Protein AF-A0A8B7NJF1-F1 (afdb_monomer_lite)

Foldseek 3Di:
DDDDDDDDDDPPPPPPPPPDAALQLVLLVVLLVVLVVLLVVQPCDVLVVVQVVDPLSDPPPPDPPSNDCVPRLLSCLVSLLSSCVSLVQADPVRAGNPVCCCCVRSVVSCVPPPQQVVQQVVLCVSARVSSNVNSSSVSSSVSRVD

Secondary structure (DSSP, 8-state):
-------------------PPPHHHHHHHHHHHHHHHHHTTS--HHHHHHHHHSGGG-TTSS-GGG--HHHHHHHHHHHHHHHHHHTT-B-TTS-B-HHHIIIIISTTTTTT-HHHHHHHHHHHHHHGGGT-HHHHHHHHHHHH--

Structure (mmCIF, N/CA/C/O backbone):
data_AF-A0A8B7NJF1-F1
#
_entry.id   AF-A0A8B7NJF1-F1
#
loop_
_atom_site.group_PDB
_atom_site.id
_atom_site.type_symbol
_atom_site.label_atom_id
_atom_site.label_alt_id
_atom_site.label_comp_id
_atom_site.label_asym_id
_atom_site.label_entity_id
_atom_site.label_seq_id
_atom_site.pdbx_PDB_ins_code
_atom_site.Cartn_x
_atom_site.Cartn_y
_atom_site.Cartn_z
_atom_site.occupancy
_atom_site.B_iso_or_equiv
_atom_site.auth_seq_id
_atom_site.auth_comp_id
_atom_site.auth_asym_id
_atom_site.auth_atom_id
_atom_site.pdbx_PDB_model_num
ATOM 1 N N . MET A 1 1 ? -19.107 20.080 73.830 1.00 41.53 1 MET A N 1
ATOM 2 C CA . MET A 1 1 ? -19.343 20.077 72.367 1.00 41.53 1 MET A CA 1
ATOM 3 C C . MET A 1 1 ? -17.996 20.000 71.661 1.00 41.53 1 MET A C 1
ATOM 5 O O . MET A 1 1 ? -17.332 21.019 71.550 1.00 41.53 1 MET A O 1
ATOM 9 N N . ASN A 1 2 ? -17.567 18.806 71.245 1.00 43.34 2 ASN A N 1
ATOM 10 C CA . ASN A 1 2 ? -16.318 18.612 70.500 1.00 43.34 2 ASN A CA 1
ATOM 11 C C . ASN A 1 2 ? -16.628 18.609 68.998 1.00 43.34 2 ASN A C 1
ATOM 13 O O . ASN A 1 2 ? -17.262 17.683 68.499 1.00 43.34 2 ASN A O 1
ATOM 17 N N . ARG A 1 3 ? -16.213 19.662 68.288 1.00 51.16 3 ARG A N 1
ATOM 18 C CA . ARG A 1 3 ? -16.278 19.745 66.823 1.00 51.16 3 ARG A CA 1
ATOM 19 C C . ARG A 1 3 ? -14.989 19.160 66.248 1.00 51.16 3 ARG A C 1
ATOM 21 O O . ARG A 1 3 ? -13.998 19.868 66.109 1.00 51.16 3 ARG A O 1
ATOM 28 N N . GLY A 1 4 ? -14.999 17.860 65.962 1.00 50.59 4 GLY A N 1
ATOM 29 C CA . GLY A 1 4 ? -13.922 17.196 65.229 1.00 50.59 4 GLY A CA 1
ATOM 30 C C . GLY A 1 4 ? -14.005 17.537 63.742 1.00 50.59 4 GLY A C 1
ATOM 31 O O . GLY A 1 4 ? -14.957 17.143 63.073 1.00 50.59 4 GLY A O 1
ATOM 32 N N . PHE A 1 5 ? -13.024 18.285 63.240 1.00 55.25 5 PHE A N 1
ATOM 33 C CA . PHE A 1 5 ? -12.815 18.516 61.812 1.00 55.25 5 PHE A CA 1
ATOM 34 C C . PHE A 1 5 ? -12.238 17.239 61.182 1.00 55.25 5 PHE A C 1
ATOM 36 O O . PHE A 1 5 ? -11.092 16.875 61.436 1.00 55.25 5 PHE A O 1
ATOM 43 N N . LEU A 1 6 ? -13.043 16.548 60.375 1.00 52.25 6 LEU A N 1
ATOM 44 C CA . LEU A 1 6 ? -12.610 15.436 59.528 1.00 52.25 6 LEU A CA 1
ATOM 45 C C . LEU A 1 6 ? -12.001 16.006 58.240 1.00 52.25 6 LEU A C 1
ATOM 47 O O . LEU A 1 6 ? -12.714 16.534 57.388 1.00 52.25 6 LEU A O 1
ATOM 51 N N . LEU A 1 7 ? -10.677 15.918 58.109 1.00 53.41 7 LEU A N 1
ATOM 52 C CA . LEU A 1 7 ? -9.954 16.239 56.878 1.00 53.41 7 LEU A CA 1
ATOM 53 C C . LEU A 1 7 ? -10.053 15.051 55.911 1.00 53.41 7 LEU A C 1
ATOM 55 O O . LEU A 1 7 ? -9.426 14.014 56.117 1.00 53.41 7 LEU A O 1
ATOM 59 N N . LEU A 1 8 ? -10.850 15.206 54.853 1.00 50.31 8 LEU A N 1
ATOM 60 C CA . LEU A 1 8 ? -10.896 14.284 53.718 1.00 50.31 8 LEU A CA 1
ATOM 61 C C . LEU A 1 8 ? -9.664 14.513 52.835 1.00 50.31 8 LEU A C 1
ATOM 63 O O . LEU A 1 8 ? -9.613 15.459 52.052 1.00 50.31 8 LEU A O 1
ATOM 67 N N . VAL A 1 9 ? -8.664 13.641 52.963 1.00 58.22 9 VAL A N 1
ATOM 68 C CA . VAL A 1 9 ? -7.528 13.583 52.038 1.00 58.22 9 VAL A CA 1
ATOM 69 C C . VAL A 1 9 ? -7.968 12.796 50.805 1.00 58.22 9 VAL A C 1
ATOM 71 O O . VAL A 1 9 ? -8.044 11.569 50.829 1.00 58.22 9 VAL A O 1
ATOM 74 N N . VAL A 1 10 ? -8.285 13.504 49.722 1.00 59.59 10 VAL A N 1
ATOM 75 C CA . VAL A 1 10 ? -8.501 12.893 48.406 1.00 59.59 10 VAL A CA 1
ATOM 76 C C . VAL A 1 10 ? -7.128 12.613 47.800 1.00 59.59 10 VAL A C 1
ATOM 78 O O . VAL A 1 10 ? -6.447 13.521 47.329 1.00 59.59 10 VAL A O 1
ATOM 81 N N . ALA A 1 11 ? -6.701 11.353 47.837 1.00 54.88 11 ALA A N 1
ATOM 82 C CA . ALA A 1 11 ? -5.526 10.905 47.105 1.00 54.88 11 ALA A CA 1
ATOM 83 C C . ALA A 1 11 ? -5.864 10.861 45.607 1.00 54.88 11 ALA A C 1
ATOM 85 O O . ALA A 1 11 ? -6.508 9.927 45.128 1.00 54.88 11 ALA A O 1
ATOM 86 N N . ALA A 1 12 ? -5.450 11.884 44.860 1.00 55.56 12 ALA A N 1
ATOM 87 C CA . ALA A 1 12 ? -5.447 11.832 43.406 1.00 55.56 12 ALA A CA 1
ATOM 88 C C . ALA A 1 12 ? -4.321 10.884 42.966 1.00 55.56 12 ALA A C 1
ATOM 90 O O . ALA A 1 12 ? -3.154 11.268 42.914 1.00 55.56 12 ALA A O 1
ATOM 91 N N . ALA A 1 13 ? -4.659 9.626 42.684 1.00 58.25 13 ALA A N 1
ATOM 92 C CA . ALA A 1 13 ? -3.748 8.722 42.002 1.00 58.25 13 ALA A CA 1
ATOM 93 C C . ALA A 1 13 ? -3.554 9.243 40.570 1.00 58.25 13 ALA A C 1
ATOM 95 O O . ALA A 1 13 ? -4.427 9.086 39.717 1.00 58.25 13 ALA A O 1
ATOM 96 N N . SER A 1 14 ? -2.424 9.898 40.308 1.00 53.31 14 SER A N 1
ATOM 97 C CA . SER A 1 14 ? -1.986 10.212 38.952 1.00 53.31 14 SER A CA 1
ATOM 98 C C . SER A 1 14 ? -1.618 8.900 38.261 1.00 53.31 14 SER A C 1
ATOM 100 O O . SER A 1 14 ? -0.475 8.448 38.341 1.00 53.31 14 SER A O 1
ATOM 102 N N . VAL A 1 15 ? -2.600 8.252 37.631 1.00 53.53 15 VAL A N 1
ATOM 103 C CA . VAL A 1 15 ? -2.345 7.152 36.701 1.00 53.53 15 VAL A CA 1
ATOM 104 C C . VAL A 1 15 ? -1.563 7.761 35.546 1.00 53.53 15 VAL A C 1
ATOM 106 O O . VAL A 1 15 ? -2.096 8.554 34.771 1.00 53.53 15 VAL A O 1
ATOM 109 N N . SER A 1 16 ? -0.275 7.444 35.459 1.00 54.34 16 SER A N 1
ATOM 110 C CA . SER A 1 16 ? 0.524 7.702 34.272 1.00 54.34 16 SER A CA 1
ATOM 111 C C . SER A 1 16 ? -0.165 6.997 33.108 1.00 54.34 16 SER A C 1
ATOM 113 O O . SER A 1 16 ? -0.175 5.770 33.029 1.00 54.34 16 SER A O 1
ATOM 115 N N . ALA A 1 17 ? -0.815 7.775 32.241 1.00 51.03 17 ALA A N 1
ATOM 116 C CA . ALA A 1 17 ? -1.463 7.270 31.045 1.00 51.03 17 ALA A CA 1
ATOM 117 C C . ALA A 1 17 ? -0.382 6.708 30.114 1.00 51.03 17 ALA A C 1
ATOM 119 O O . ALA A 1 17 ? 0.196 7.424 29.303 1.00 51.03 17 ALA A O 1
ATOM 120 N N . GLN A 1 18 ? -0.070 5.421 30.261 1.00 56.12 18 GLN A N 1
ATOM 121 C CA . GLN A 1 18 ? 0.568 4.673 29.193 1.00 56.12 18 GLN A CA 1
ATOM 122 C C . GLN A 1 18 ? -0.464 4.599 28.071 1.00 56.12 18 GLN A C 1
ATOM 124 O O . GLN A 1 18 ? -1.498 3.945 28.211 1.00 56.12 18 GLN A O 1
ATOM 129 N N . THR A 1 19 ? -0.228 5.336 26.989 1.00 66.62 19 THR A N 1
ATOM 130 C CA . THR A 1 19 ? -1.045 5.261 25.782 1.00 66.62 19 THR A CA 1
ATOM 131 C C . THR A 1 19 ? -0.895 3.855 25.217 1.00 66.62 19 THR A C 1
ATOM 133 O O . THR A 1 19 ? 0.123 3.511 24.621 1.00 66.62 19 THR A O 1
ATOM 136 N N . VAL A 1 20 ? -1.887 3.004 25.474 1.00 77.44 20 VAL A N 1
ATOM 137 C CA . VAL A 1 20 ? -1.975 1.684 24.852 1.00 77.44 20 VAL A CA 1
ATOM 138 C C . VAL A 1 20 ? -2.183 1.907 23.351 1.00 77.44 20 VAL A C 1
ATOM 140 O O . VAL A 1 20 ? -3.121 2.629 23.001 1.00 77.44 20 VAL A O 1
ATOM 143 N N . PRO A 1 21 ? -1.344 1.324 22.471 1.00 81.88 21 PRO A N 1
ATOM 144 C CA . PRO A 1 21 ? -1.507 1.477 21.031 1.00 81.88 21 PRO A CA 1
ATOM 145 C C . PRO A 1 21 ? -2.898 1.044 20.570 1.00 81.88 21 PRO A C 1
ATOM 147 O O . PRO A 1 21 ? -3.449 0.057 21.072 1.00 81.88 21 PRO A O 1
ATOM 150 N N . SER A 1 22 ? -3.465 1.758 19.600 1.00 88.00 22 SER A N 1
ATOM 151 C CA . SER A 1 22 ? -4.786 1.416 19.068 1.00 88.00 22 SER A CA 1
ATOM 152 C C . SER A 1 22 ? -4.755 0.072 18.326 1.00 88.00 22 SER A C 1
ATOM 154 O O . SER A 1 22 ? -3.714 -0.388 17.843 1.00 88.00 22 SER A O 1
ATOM 156 N N . SER A 1 23 ? -5.914 -0.580 18.176 1.00 91.69 23 SER A N 1
ATOM 157 C CA . SER A 1 23 ? -6.018 -1.803 17.363 1.00 91.69 23 SER A CA 1
ATOM 158 C C . SER A 1 23 ? -5.565 -1.583 15.919 1.00 91.69 23 SER A C 1
ATOM 160 O O . SER A 1 23 ? -5.036 -2.508 15.298 1.00 91.69 23 SER A O 1
ATOM 162 N N . CYS A 1 24 ? -5.755 -0.369 15.397 1.00 92.62 24 CYS A N 1
ATOM 163 C CA . CYS A 1 24 ? -5.323 0.011 14.062 1.00 92.62 24 CYS A CA 1
ATOM 164 C C . CYS A 1 24 ? -3.797 0.163 13.974 1.00 92.62 24 CYS A C 1
ATOM 166 O O . CYS A 1 24 ? -3.177 -0.388 13.064 1.00 92.62 24 CYS A O 1
ATOM 168 N N . GLU A 1 25 ? -3.172 0.826 14.951 1.00 90.19 25 GLU A N 1
ATOM 169 C CA . GLU A 1 25 ? -1.710 0.965 15.033 1.00 90.19 25 GLU A CA 1
ATOM 170 C C . GLU A 1 25 ? -1.010 -0.397 15.115 1.00 90.19 25 GLU A C 1
ATOM 172 O O . GLU A 1 25 ? -0.031 -0.655 14.407 1.00 90.19 25 GLU A O 1
ATOM 177 N N . LEU A 1 26 ? -1.546 -1.310 15.932 1.00 90.38 26 LEU A N 1
ATOM 178 C CA . LEU A 1 26 ? -1.033 -2.677 16.039 1.00 90.38 26 LEU A CA 1
ATOM 179 C C . LEU A 1 26 ? -1.189 -3.451 14.725 1.00 90.38 26 LEU A C 1
ATOM 181 O O . LEU A 1 26 ? -0.273 -4.178 14.329 1.00 90.38 26 LEU A O 1
ATOM 185 N N . ALA A 1 27 ? -2.326 -3.296 14.038 1.00 92.81 27 ALA A N 1
ATOM 186 C CA . ALA A 1 27 ? -2.552 -3.925 12.741 1.00 92.81 27 ALA A CA 1
ATOM 187 C C . ALA A 1 27 ? -1.524 -3.438 11.709 1.00 92.81 27 ALA A C 1
ATOM 189 O O . ALA A 1 27 ? -0.861 -4.263 11.083 1.00 92.81 27 ALA A O 1
ATOM 190 N N . LEU A 1 28 ? -1.314 -2.123 11.596 1.00 90.62 28 LEU A N 1
ATOM 191 C CA . LEU A 1 28 ? -0.361 -1.532 10.650 1.00 90.62 28 LEU A CA 1
ATOM 192 C C . LEU A 1 28 ? 1.097 -1.876 10.953 1.00 90.62 28 LEU A C 1
ATOM 194 O O . LEU A 1 28 ? 1.850 -2.205 10.036 1.00 90.62 28 LEU A O 1
ATOM 198 N N . THR A 1 29 ? 1.485 -1.911 12.227 1.00 87.44 29 THR A N 1
ATOM 199 C CA . THR A 1 29 ? 2.822 -2.377 12.632 1.00 87.44 29 THR A CA 1
ATOM 200 C C . THR A 1 29 ? 3.050 -3.841 12.228 1.00 87.44 29 THR A C 1
ATOM 202 O O . THR A 1 29 ? 4.158 -4.254 11.882 1.00 87.44 29 THR A O 1
ATOM 205 N N . SER A 1 30 ? 1.995 -4.663 12.224 1.00 89.00 30 SER A N 1
ATOM 206 C CA . SER A 1 30 ? 2.085 -6.049 11.755 1.00 89.00 30 SER A CA 1
ATOM 207 C C . SER A 1 30 ? 2.256 -6.171 10.236 1.00 89.00 30 SER A C 1
ATOM 209 O O . SER A 1 30 ? 2.854 -7.148 9.772 1.00 89.00 30 SER A O 1
ATOM 211 N N . VAL A 1 31 ? 1.757 -5.201 9.463 1.00 89.31 31 VAL A N 1
ATOM 212 C CA . VAL A 1 31 ? 1.944 -5.156 8.003 1.00 89.31 31 VAL A CA 1
ATOM 213 C C . VAL A 1 31 ? 3.416 -4.972 7.663 1.00 89.31 31 VAL A C 1
ATOM 215 O O . VAL A 1 31 ? 3.939 -5.712 6.835 1.00 89.31 31 VAL A O 1
ATOM 218 N N . ASP A 1 32 ? 4.098 -4.059 8.354 1.00 79.62 32 ASP A N 1
ATOM 219 C CA . ASP A 1 32 ? 5.514 -3.751 8.128 1.00 79.62 32 ASP A CA 1
ATOM 220 C C . ASP A 1 32 ? 6.411 -4.996 8.256 1.00 79.62 32 ASP A C 1
ATOM 222 O O . ASP A 1 32 ? 7.167 -5.346 7.351 1.00 79.62 32 ASP A O 1
ATOM 226 N N . ARG A 1 33 ? 6.202 -5.792 9.312 1.00 81.06 33 ARG A N 1
ATOM 227 C CA . ARG A 1 33 ? 6.907 -7.076 9.493 1.00 81.06 33 ARG A CA 1
ATOM 228 C C . ARG A 1 33 ? 6.587 -8.103 8.403 1.00 81.06 33 ARG A C 1
ATOM 230 O O . ARG A 1 33 ? 7.419 -8.946 8.064 1.00 81.06 33 ARG A O 1
ATOM 237 N N . SER A 1 34 ? 5.368 -8.072 7.869 1.00 85.06 34 SER A N 1
ATOM 238 C CA . SER A 1 34 ? 4.935 -9.003 6.821 1.00 85.06 34 SER A CA 1
ATOM 239 C C . SER A 1 34 ? 5.536 -8.642 5.462 1.00 85.06 34 SER A C 1
ATOM 241 O O . SER A 1 34 ? 5.89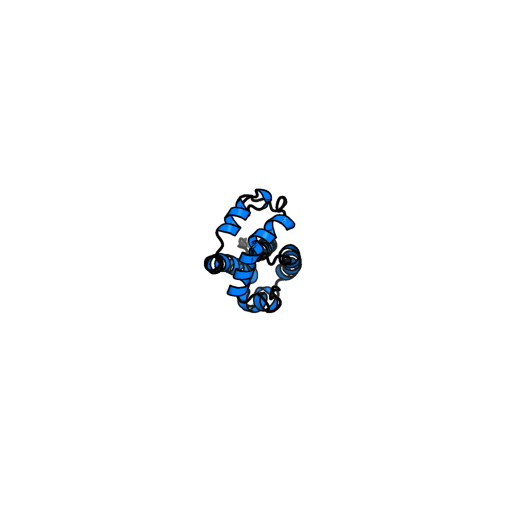1 -9.542 4.697 1.00 85.06 34 SER A O 1
ATOM 243 N N . LEU A 1 35 ? 5.720 -7.346 5.192 1.00 83.75 35 LEU A N 1
ATOM 244 C CA . LEU A 1 35 ? 6.345 -6.838 3.973 1.00 83.75 35 LEU A CA 1
ATOM 245 C C . LEU A 1 35 ? 7.746 -7.404 3.765 1.00 83.75 35 LEU A C 1
ATOM 247 O O . LEU A 1 35 ? 8.039 -7.897 2.682 1.00 83.75 35 LEU A O 1
ATOM 251 N N . GLU A 1 36 ? 8.591 -7.413 4.797 1.00 79.38 36 GLU A N 1
ATOM 252 C CA . GLU A 1 36 ? 9.941 -7.984 4.697 1.00 79.38 36 GLU A CA 1
ATOM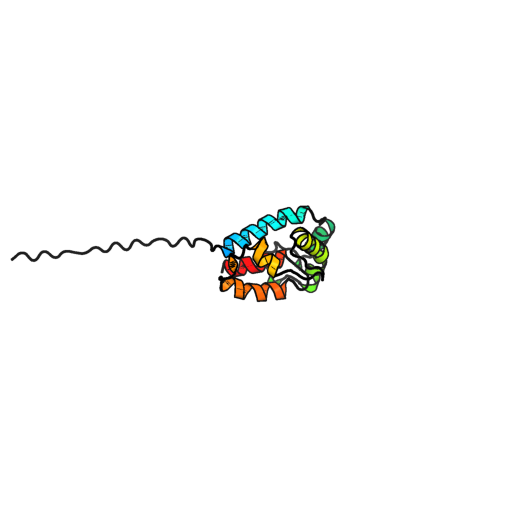 253 C C . GLU A 1 36 ? 9.925 -9.463 4.293 1.00 79.38 36 GLU A C 1
ATOM 255 O O . GLU A 1 36 ? 10.744 -9.916 3.490 1.00 79.38 36 GLU A O 1
ATOM 260 N N . LYS A 1 37 ? 8.984 -10.239 4.843 1.00 85.56 37 LYS A N 1
ATOM 261 C CA . LYS A 1 37 ? 8.855 -11.667 4.537 1.00 85.56 37 LYS A CA 1
ATOM 262 C C . LYS A 1 37 ? 8.409 -11.891 3.095 1.00 85.56 37 LYS A C 1
ATOM 264 O O . LYS A 1 37 ? 8.974 -12.753 2.426 1.00 85.56 37 LYS A O 1
ATOM 269 N N . ILE A 1 38 ? 7.413 -11.138 2.633 1.00 87.69 38 ILE A N 1
ATOM 270 C CA . ILE A 1 38 ? 6.877 -11.248 1.270 1.00 87.69 38 ILE A CA 1
ATOM 271 C C . ILE A 1 38 ? 7.901 -10.728 0.259 1.00 87.69 38 ILE A C 1
ATOM 273 O O . ILE A 1 38 ? 8.144 -11.378 -0.755 1.00 87.69 38 ILE A O 1
ATOM 277 N N . GLY A 1 39 ? 8.575 -9.623 0.576 1.00 84.12 39 GLY A N 1
ATOM 278 C CA . GLY A 1 39 ? 9.624 -9.024 -0.242 1.00 84.12 39 GLY A CA 1
ATOM 279 C C . GLY A 1 39 ? 10.740 -10.003 -0.599 1.00 84.12 39 GLY A C 1
ATOM 280 O O . GLY A 1 39 ? 11.159 -10.050 -1.749 1.00 84.12 39 GLY A O 1
ATOM 281 N N . ARG A 1 40 ? 11.136 -10.894 0.323 1.00 83.88 40 ARG A N 1
ATOM 282 C CA . ARG A 1 40 ? 12.128 -11.955 0.042 1.00 83.88 40 ARG A CA 1
ATOM 283 C C . ARG A 1 40 ? 11.728 -12.921 -1.079 1.00 83.88 40 ARG A C 1
ATOM 285 O O . ARG A 1 40 ? 12.601 -13.568 -1.648 1.00 83.88 40 ARG A O 1
ATOM 292 N N . THR A 1 41 ? 10.438 -13.038 -1.390 1.00 87.62 41 THR A N 1
ATOM 293 C CA . THR A 1 41 ? 9.946 -13.883 -2.495 1.00 87.62 41 THR A CA 1
ATOM 294 C C . THR A 1 41 ? 9.986 -13.177 -3.852 1.00 87.62 41 THR A C 1
ATOM 296 O O . THR A 1 41 ? 9.911 -13.831 -4.889 1.00 87.62 41 THR A O 1
ATOM 299 N N . CYS A 1 42 ? 10.151 -11.854 -3.859 1.00 87.25 42 CYS A N 1
ATOM 300 C CA . CYS A 1 42 ? 10.246 -11.033 -5.056 1.00 87.25 42 CYS A CA 1
ATOM 301 C C . CYS A 1 42 ? 11.725 -10.739 -5.347 1.00 87.25 42 CYS A C 1
ATOM 303 O O . CYS A 1 42 ? 12.422 -10.147 -4.527 1.00 87.25 42 CYS A O 1
ATOM 305 N N . ASN A 1 43 ? 12.241 -11.172 -6.503 1.00 74.62 43 ASN A N 1
ATOM 306 C CA . ASN A 1 43 ? 13.648 -10.957 -6.858 1.00 74.62 43 ASN A CA 1
ATOM 307 C C . ASN A 1 43 ? 13.946 -9.451 -6.993 1.00 74.62 43 ASN A C 1
ATOM 309 O O . ASN A 1 43 ? 13.466 -8.803 -7.918 1.00 74.62 43 ASN A O 1
ATOM 313 N N . TYR A 1 44 ? 14.720 -8.907 -6.051 1.00 75.06 44 TYR A N 1
ATOM 314 C CA . TYR A 1 44 ? 14.807 -7.462 -5.820 1.00 75.06 44 TYR A CA 1
ATOM 315 C C . TYR A 1 44 ? 16.179 -6.839 -6.070 1.00 75.06 44 TYR A C 1
ATOM 317 O O . TYR A 1 44 ? 16.309 -5.618 -6.144 1.00 75.06 44 TYR A O 1
ATOM 325 N N . ARG A 1 45 ? 17.227 -7.659 -6.164 1.00 69.25 45 ARG A N 1
ATOM 326 C CA . ARG A 1 45 ? 18.595 -7.193 -5.903 1.00 69.25 45 ARG A CA 1
ATOM 327 C C . ARG A 1 45 ? 19.023 -6.031 -6.808 1.00 69.25 45 ARG A C 1
ATOM 329 O O . ARG A 1 45 ? 19.474 -5.012 -6.308 1.00 69.25 45 ARG A O 1
ATOM 336 N N . MET A 1 46 ? 18.763 -6.130 -8.113 1.00 67.44 46 MET A N 1
ATOM 337 C CA . MET A 1 46 ? 19.140 -5.083 -9.077 1.00 67.44 46 MET A CA 1
ATOM 338 C C . MET A 1 46 ? 18.354 -3.773 -8.906 1.00 67.44 46 MET A C 1
ATOM 340 O O . MET A 1 46 ? 18.910 -2.689 -9.088 1.00 67.44 46 MET A O 1
ATOM 344 N N . ALA A 1 47 ? 17.068 -3.861 -8.550 1.00 72.38 47 ALA A N 1
ATOM 345 C CA . ALA A 1 47 ? 16.232 -2.687 -8.315 1.00 72.38 47 ALA A CA 1
ATOM 346 C C . ALA A 1 47 ? 16.674 -1.954 -7.042 1.00 72.38 47 ALA A C 1
ATOM 348 O O . ALA A 1 47 ? 16.782 -0.732 -7.045 1.00 72.38 47 ALA A O 1
ATOM 349 N N . TRP A 1 48 ? 17.013 -2.694 -5.981 1.00 73.62 48 TRP A N 1
ATOM 350 C CA . TRP A 1 48 ? 17.527 -2.117 -4.736 1.00 73.62 48 TRP A CA 1
ATOM 351 C C . TRP A 1 48 ? 18.881 -1.439 -4.904 1.00 73.62 48 TRP A C 1
ATOM 353 O O . TRP A 1 48 ? 19.090 -0.351 -4.372 1.00 73.62 48 TRP A O 1
ATOM 363 N N . ASP A 1 49 ? 19.794 -2.058 -5.651 1.00 77.94 49 ASP A N 1
ATOM 364 C CA . ASP A 1 49 ? 21.119 -1.489 -5.903 1.00 77.94 49 ASP A CA 1
ATOM 365 C C . ASP A 1 49 ? 20.993 -0.170 -6.683 1.00 77.94 49 ASP A C 1
ATOM 367 O O . ASP A 1 49 ? 21.569 0.847 -6.290 1.00 77.94 49 ASP A O 1
ATOM 371 N N . SER A 1 50 ? 20.149 -0.153 -7.720 1.00 77.31 50 SER A N 1
ATOM 372 C CA . SER A 1 50 ? 19.856 1.054 -8.508 1.00 77.31 50 SER A CA 1
ATOM 373 C C . SER A 1 50 ? 19.175 2.139 -7.673 1.00 77.31 50 SER A C 1
ATOM 375 O O . SER A 1 50 ? 19.510 3.317 -7.772 1.00 77.31 50 SER A O 1
ATOM 377 N N . TYR A 1 51 ? 18.246 1.738 -6.806 1.00 76.94 51 TYR A N 1
ATOM 378 C CA . TYR A 1 51 ? 17.538 2.633 -5.900 1.00 76.94 51 TYR A CA 1
ATOM 379 C C . TYR A 1 51 ? 18.483 3.284 -4.881 1.00 76.94 51 TYR A C 1
ATOM 381 O O . TYR A 1 51 ? 18.433 4.490 -4.668 1.00 76.94 51 TYR A O 1
ATOM 389 N N . ASN A 1 52 ? 19.392 2.516 -4.277 1.00 76.69 52 ASN A N 1
ATOM 390 C CA . ASN A 1 52 ? 20.329 3.030 -3.273 1.00 76.69 52 ASN A CA 1
ATOM 391 C C . ASN A 1 52 ? 21.490 3.844 -3.860 1.00 76.69 52 ASN A C 1
ATOM 393 O O . ASN A 1 52 ? 22.124 4.623 -3.135 1.00 76.69 52 ASN A O 1
ATOM 397 N N . ALA A 1 53 ? 21.774 3.677 -5.153 1.00 81.38 53 ALA A N 1
ATOM 398 C CA . ALA A 1 53 ? 22.761 4.481 -5.865 1.00 81.38 53 ALA A CA 1
ATOM 399 C C . ALA A 1 53 ? 22.335 5.954 -5.988 1.00 81.38 53 ALA A C 1
ATOM 401 O O . ALA A 1 53 ? 23.194 6.830 -6.072 1.00 81.38 53 ALA A O 1
ATOM 402 N N . ILE A 1 54 ? 21.030 6.242 -5.946 1.00 81.44 54 ILE A N 1
ATOM 403 C CA . ILE A 1 54 ? 20.497 7.602 -6.023 1.00 81.44 54 ILE A CA 1
ATOM 404 C C . ILE A 1 54 ? 20.284 8.135 -4.604 1.00 81.44 54 ILE A C 1
ATOM 406 O O . ILE A 1 54 ? 19.442 7.639 -3.857 1.00 81.44 54 ILE A O 1
ATOM 410 N N . GLU A 1 55 ? 21.034 9.172 -4.232 1.00 76.62 55 GLU A N 1
ATOM 411 C CA . GLU A 1 55 ? 21.006 9.772 -2.889 1.00 76.62 55 GLU A CA 1
ATOM 412 C C . GLU A 1 55 ? 19.584 10.143 -2.437 1.00 76.62 55 GLU A C 1
ATOM 414 O O . GLU A 1 55 ? 19.154 9.757 -1.351 1.00 76.62 55 GLU A O 1
ATOM 419 N N . ASN A 1 56 ? 18.813 10.764 -3.332 1.00 78.69 56 ASN A N 1
ATOM 420 C CA . ASN A 1 56 ? 17.431 11.193 -3.099 1.00 78.69 56 ASN A CA 1
ATOM 421 C C . ASN A 1 56 ? 16.409 10.046 -3.043 1.00 78.69 56 ASN A C 1
ATOM 423 O O . ASN A 1 56 ? 15.242 10.282 -2.742 1.00 78.69 56 ASN A O 1
ATOM 427 N N . CYS A 1 57 ? 16.817 8.813 -3.341 1.00 79.81 57 CYS A N 1
ATOM 428 C CA . CYS A 1 57 ? 15.957 7.641 -3.220 1.00 79.81 57 CYS A CA 1
ATOM 429 C C . CYS A 1 57 ? 16.213 6.871 -1.928 1.00 79.81 57 CYS A C 1
ATOM 431 O O . CYS A 1 57 ? 15.349 6.109 -1.504 1.00 79.81 57 CYS A O 1
ATOM 433 N N . ARG A 1 58 ? 17.349 7.078 -1.250 1.00 70.75 58 ARG A N 1
ATOM 434 C CA . ARG A 1 58 ? 17.697 6.306 -0.052 1.00 70.75 58 ARG A CA 1
ATOM 435 C C . ARG A 1 58 ? 16.616 6.420 1.018 1.00 70.75 58 ARG A C 1
ATOM 437 O O . ARG A 1 58 ? 16.366 7.479 1.579 1.00 70.75 58 ARG A O 1
ATOM 444 N N . TRP A 1 59 ? 16.024 5.275 1.342 1.00 63.25 59 TRP A N 1
ATOM 445 C CA . TRP A 1 59 ? 14.903 5.162 2.279 1.00 63.25 59 TRP A CA 1
ATOM 446 C C . TRP A 1 59 ? 15.263 5.576 3.715 1.00 63.25 59 TRP A C 1
ATOM 448 O O . TRP A 1 59 ? 14.407 6.015 4.477 1.00 63.25 59 TRP A O 1
ATOM 458 N N . TYR A 1 60 ? 16.540 5.430 4.079 1.00 52.81 60 TYR A N 1
ATOM 459 C CA . TYR A 1 60 ? 17.058 5.591 5.439 1.00 52.81 60 TYR A CA 1
ATOM 460 C C . TYR A 1 60 ? 17.666 6.969 5.734 1.00 52.81 60 TYR A C 1
ATOM 462 O O . TYR A 1 60 ? 18.155 7.178 6.841 1.00 52.81 60 TYR A O 1
ATOM 470 N N . SER A 1 61 ? 17.654 7.924 4.796 1.00 47.62 61 SER A N 1
ATOM 471 C CA . SER A 1 61 ? 18.294 9.236 5.014 1.00 47.62 61 SER A CA 1
ATOM 472 C C . SER A 1 61 ? 17.540 10.153 5.991 1.00 47.62 61 SER A C 1
ATOM 474 O O . SER A 1 61 ? 17.987 11.264 6.257 1.00 47.62 61 SER A O 1
ATOM 476 N N . GLY A 1 62 ? 16.422 9.703 6.572 1.00 44.81 62 GLY A N 1
ATOM 477 C CA . GLY A 1 62 ? 15.735 10.402 7.665 1.00 44.81 62 GLY A CA 1
ATOM 478 C C . GLY A 1 62 ? 14.989 11.677 7.256 1.00 44.81 62 GLY A C 1
ATOM 479 O O . GLY A 1 62 ? 14.278 12.250 8.077 1.00 44.81 62 GLY A O 1
ATOM 480 N N . THR A 1 63 ? 15.078 12.104 5.993 1.00 49.03 63 THR A N 1
ATOM 481 C CA . THR A 1 63 ? 14.413 13.307 5.482 1.00 49.03 63 THR A CA 1
ATOM 482 C C . THR A 1 63 ? 13.577 12.986 4.245 1.00 49.03 63 THR A C 1
ATOM 484 O O . THR A 1 63 ? 14.022 13.010 3.101 1.00 49.03 63 THR A O 1
ATOM 487 N N . MET A 1 64 ? 12.284 12.749 4.474 1.00 55.31 64 MET A N 1
ATOM 488 C CA . MET A 1 64 ? 11.274 12.576 3.418 1.00 55.31 64 MET A CA 1
ATOM 489 C C . MET A 1 64 ? 11.196 13.780 2.452 1.00 55.31 64 MET A C 1
ATOM 491 O O . MET A 1 64 ? 10.633 13.654 1.368 1.00 55.31 64 MET A O 1
ATOM 495 N N . SER A 1 65 ? 11.765 14.935 2.826 1.00 59.38 65 SER A N 1
ATOM 496 C CA . SER A 1 65 ? 11.802 16.163 2.022 1.00 59.38 65 SER A CA 1
ATOM 497 C C . SER A 1 65 ? 12.689 16.079 0.778 1.00 59.38 65 SER A C 1
ATOM 499 O O . SER A 1 65 ? 12.500 16.878 -0.133 1.00 59.38 65 SER A O 1
ATOM 501 N N . MET A 1 66 ? 13.626 15.128 0.713 1.00 70.56 66 MET A N 1
ATOM 502 C CA . MET A 1 66 ? 14.518 14.957 -0.443 1.00 70.56 66 MET A CA 1
ATOM 503 C C . MET A 1 66 ? 14.045 13.865 -1.411 1.00 70.56 66 MET A C 1
ATOM 505 O O . MET A 1 66 ? 14.668 13.652 -2.448 1.00 70.56 66 MET A O 1
ATOM 509 N N . TYR A 1 67 ? 12.936 13.185 -1.102 1.00 80.62 67 TYR A N 1
ATOM 510 C CA . TYR A 1 67 ? 12.473 12.053 -1.893 1.00 80.62 67 TYR A CA 1
ATOM 511 C C . TYR A 1 67 ? 11.891 12.474 -3.245 1.00 80.62 67 TYR A C 1
ATOM 513 O O . TYR A 1 67 ? 10.806 13.059 -3.310 1.00 80.62 67 TYR A O 1
ATOM 521 N N . ASN A 1 68 ? 12.566 12.121 -4.341 1.00 86.25 68 ASN A N 1
ATOM 522 C CA . ASN A 1 68 ? 12.051 12.380 -5.683 1.00 86.25 68 ASN A CA 1
ATOM 523 C C . ASN A 1 68 ? 11.133 11.240 -6.143 1.00 86.25 68 ASN A C 1
ATOM 525 O O . ASN A 1 68 ? 11.579 10.255 -6.725 1.00 86.25 68 ASN A O 1
ATOM 529 N N . VAL A 1 69 ? 9.830 11.408 -5.912 1.00 86.06 69 VAL A N 1
ATOM 530 C CA . VAL A 1 69 ? 8.784 10.433 -6.264 1.00 86.06 69 VAL A CA 1
ATOM 531 C C . VAL A 1 69 ? 8.858 9.990 -7.727 1.00 86.06 69 VAL A C 1
ATOM 533 O O . VAL A 1 69 ? 8.703 8.808 -8.015 1.00 86.06 69 VAL A O 1
ATOM 536 N N . GLU A 1 70 ? 9.106 10.917 -8.652 1.00 88.56 70 GLU A N 1
ATOM 537 C CA . GLU A 1 70 ? 9.082 10.632 -10.091 1.00 88.56 70 GLU A CA 1
ATOM 538 C C . GLU A 1 70 ? 10.312 9.864 -10.575 1.00 88.56 70 GLU A C 1
ATOM 540 O O . GLU A 1 70 ? 10.241 9.193 -11.599 1.00 88.56 70 GLU A O 1
ATOM 545 N N . VAL A 1 71 ? 11.415 9.923 -9.828 1.00 88.81 71 VAL A N 1
ATOM 546 C CA . VAL A 1 71 ? 12.648 9.187 -10.133 1.00 88.81 71 VAL A CA 1
ATOM 547 C C . VAL A 1 71 ? 12.698 7.860 -9.380 1.00 88.81 71 VAL A C 1
ATOM 549 O O . VAL A 1 71 ? 13.055 6.833 -9.949 1.00 88.81 71 VAL A O 1
ATOM 552 N N . CYS A 1 72 ? 12.336 7.870 -8.101 1.00 88.62 72 CYS A N 1
ATOM 553 C CA . CYS A 1 72 ? 12.596 6.760 -7.194 1.00 88.62 72 CYS A CA 1
ATOM 554 C C . CYS A 1 72 ? 11.523 5.671 -7.243 1.00 88.62 72 CYS A C 1
ATOM 556 O O . CYS A 1 72 ? 11.858 4.486 -7.250 1.00 88.62 72 CYS A O 1
ATOM 558 N N . ASP A 1 73 ? 10.241 6.046 -7.290 1.00 89.56 73 ASP A N 1
ATOM 559 C CA . ASP A 1 73 ? 9.158 5.061 -7.271 1.00 89.56 73 ASP A CA 1
ATOM 560 C C . ASP A 1 73 ? 9.159 4.147 -8.520 1.00 89.56 73 ASP A C 1
ATOM 562 O O . ASP A 1 73 ? 8.943 2.943 -8.353 1.00 89.56 73 ASP A O 1
ATOM 566 N N . PRO A 1 74 ? 9.447 4.631 -9.751 1.00 90.31 74 PRO A N 1
ATOM 567 C CA . PRO A 1 74 ? 9.540 3.755 -10.922 1.00 90.31 74 PRO A CA 1
ATOM 568 C C . PRO A 1 74 ? 10.605 2.658 -10.810 1.00 90.31 74 PRO A C 1
ATOM 570 O O . PRO A 1 74 ? 10.391 1.559 -11.312 1.00 90.31 74 PRO A O 1
ATOM 573 N N . ILE A 1 75 ? 11.725 2.914 -10.121 1.00 88.88 75 ILE A N 1
ATOM 574 C CA . ILE A 1 75 ? 12.827 1.943 -9.966 1.00 88.88 75 ILE A CA 1
ATOM 575 C C . ILE A 1 75 ? 12.364 0.700 -9.200 1.00 88.88 75 ILE A C 1
ATOM 577 O O . ILE A 1 75 ? 12.778 -0.418 -9.502 1.00 88.88 75 ILE A O 1
ATOM 581 N N . VAL A 1 76 ? 11.493 0.890 -8.208 1.00 87.62 76 VAL A N 1
ATOM 582 C CA . VAL A 1 76 ? 10.978 -0.193 -7.359 1.00 87.62 76 VAL A CA 1
ATOM 583 C C . VAL A 1 76 ? 9.612 -0.705 -7.814 1.00 87.62 76 VAL A C 1
ATOM 585 O O . VAL A 1 76 ? 9.091 -1.634 -7.201 1.00 87.62 76 VAL A O 1
ATOM 588 N N . PHE A 1 77 ? 9.031 -0.150 -8.882 1.00 91.00 77 PHE A N 1
ATOM 589 C CA . PHE A 1 77 ? 7.658 -0.431 -9.310 1.00 91.00 77 PHE A CA 1
ATOM 590 C C . PHE A 1 77 ? 7.377 -1.928 -9.494 1.00 91.00 77 PHE A C 1
ATOM 592 O O . PHE A 1 77 ? 6.448 -2.459 -8.885 1.00 91.00 77 PHE A O 1
ATOM 599 N N . ASP A 1 78 ? 8.201 -2.633 -10.274 1.00 91.00 78 ASP A N 1
ATOM 600 C CA . ASP A 1 78 ? 7.994 -4.062 -10.548 1.00 91.00 78 ASP A CA 1
ATOM 601 C C . ASP A 1 78 ? 8.140 -4.924 -9.290 1.00 91.00 78 ASP A C 1
ATOM 603 O O . ASP A 1 78 ? 7.392 -5.885 -9.087 1.00 91.00 78 ASP A O 1
ATOM 607 N N . TYR A 1 79 ? 9.056 -4.542 -8.399 1.00 90.00 79 TYR A N 1
ATOM 608 C CA . TYR A 1 79 ? 9.216 -5.196 -7.106 1.00 90.00 79 TYR A CA 1
ATOM 609 C C . TYR A 1 79 ? 7.987 -4.993 -6.212 1.00 90.00 79 TYR A C 1
ATOM 611 O O . TYR A 1 79 ? 7.447 -5.960 -5.672 1.00 90.00 79 TYR A O 1
ATOM 619 N N . MET A 1 80 ? 7.482 -3.762 -6.109 1.00 92.12 80 MET A N 1
ATOM 620 C CA . MET A 1 80 ? 6.281 -3.458 -5.327 1.00 92.12 80 MET A CA 1
ATOM 621 C C . MET A 1 80 ? 5.047 -4.154 -5.897 1.00 92.12 80 MET A C 1
ATOM 623 O O . MET A 1 80 ? 4.240 -4.713 -5.155 1.00 92.12 80 MET A O 1
ATOM 627 N N . LYS A 1 81 ? 4.927 -4.192 -7.226 1.00 93.50 81 LYS A N 1
ATOM 628 C CA . LYS A 1 81 ? 3.865 -4.917 -7.921 1.00 93.50 81 LYS A CA 1
ATOM 629 C C . LYS A 1 81 ? 3.923 -6.416 -7.624 1.00 93.50 81 LYS A C 1
ATOM 631 O O . LYS A 1 81 ? 2.878 -7.026 -7.394 1.00 93.50 81 LYS A O 1
ATOM 636 N N . CYS A 1 82 ? 5.120 -7.006 -7.567 1.00 93.38 82 CYS A N 1
ATOM 637 C CA . CYS A 1 82 ? 5.303 -8.387 -7.122 1.00 93.38 82 CYS A CA 1
ATOM 638 C C . CYS A 1 82 ? 4.822 -8.588 -5.677 1.00 93.38 82 CYS A C 1
ATOM 640 O O . CYS A 1 82 ? 4.051 -9.516 -5.430 1.00 93.38 82 CYS A O 1
ATOM 642 N N . ILE A 1 83 ? 5.191 -7.699 -4.747 1.00 92.88 83 ILE A N 1
ATOM 643 C CA . ILE A 1 83 ? 4.745 -7.777 -3.345 1.00 92.88 83 ILE A CA 1
ATOM 644 C C . ILE A 1 83 ? 3.223 -7.704 -3.251 1.00 92.88 83 ILE A C 1
ATOM 646 O O . ILE A 1 83 ? 2.611 -8.534 -2.580 1.00 92.88 83 ILE A O 1
ATOM 650 N N . LEU A 1 84 ? 2.599 -6.739 -3.929 1.00 95.38 84 LEU A N 1
ATOM 651 C CA . LEU A 1 84 ? 1.145 -6.586 -3.924 1.00 95.38 84 LEU A CA 1
ATOM 652 C C . LEU A 1 84 ? 0.457 -7.832 -4.481 1.00 95.38 84 LEU A C 1
ATOM 654 O O . LEU A 1 84 ? -0.510 -8.309 -3.892 1.00 95.38 84 LEU A O 1
ATOM 658 N N . LYS A 1 85 ? 0.989 -8.410 -5.563 1.00 95.44 85 LYS A N 1
ATOM 659 C CA . LYS A 1 85 ? 0.479 -9.665 -6.123 1.00 95.44 85 LYS A CA 1
ATOM 660 C C . LYS A 1 85 ? 0.613 -10.823 -5.131 1.00 95.44 85 LYS A C 1
ATOM 662 O O . LYS A 1 85 ? -0.361 -11.533 -4.904 1.00 95.44 85 LYS A O 1
ATOM 667 N N . ALA A 1 86 ? 1.784 -10.996 -4.519 1.00 94.12 86 ALA A N 1
ATOM 668 C CA . ALA A 1 86 ? 2.040 -12.047 -3.533 1.00 94.12 86 ALA A CA 1
ATOM 669 C C . ALA A 1 86 ? 1.197 -11.884 -2.254 1.00 94.12 86 ALA A C 1
ATOM 671 O O . ALA A 1 86 ? 0.871 -12.871 -1.600 1.00 94.12 86 ALA A O 1
ATOM 672 N N . SER A 1 87 ? 0.807 -10.650 -1.929 1.00 93.50 87 SER A N 1
ATOM 673 C CA . SER A 1 87 ? -0.065 -10.322 -0.794 1.00 93.50 87 SER A CA 1
ATOM 674 C C . SER A 1 87 ? -1.560 -10.435 -1.122 1.00 93.50 87 SER A C 1
ATOM 676 O O . SER A 1 87 ? -2.388 -10.255 -0.234 1.00 93.50 87 SER A O 1
ATOM 678 N N . GLY A 1 88 ? -1.931 -10.688 -2.384 1.00 95.25 88 GLY A N 1
ATOM 679 C CA . GLY A 1 88 ? -3.330 -10.663 -2.824 1.00 95.25 88 GLY A CA 1
ATOM 680 C C . GLY A 1 88 ? -3.964 -9.265 -2.793 1.00 95.25 88 GLY A C 1
ATOM 681 O O . GLY A 1 88 ? -5.175 -9.147 -2.653 1.00 95.25 88 GLY A O 1
ATOM 682 N N . LEU A 1 89 ? -3.148 -8.211 -2.897 1.00 96.88 89 LEU A N 1
ATOM 683 C CA . LEU A 1 89 ? -3.550 -6.798 -2.839 1.00 96.88 89 LEU A CA 1
ATOM 684 C C . LEU A 1 89 ? -3.473 -6.094 -4.200 1.00 96.88 89 LEU A C 1
ATOM 686 O O . LEU A 1 89 ? -3.588 -4.871 -4.278 1.00 96.88 89 LEU A O 1
ATOM 690 N N . LEU A 1 90 ? -3.233 -6.852 -5.269 1.00 97.31 90 LEU A N 1
ATOM 691 C CA . LEU A 1 90 ? -3.226 -6.352 -6.635 1.00 97.31 90 LEU A CA 1
ATOM 692 C C . LEU A 1 90 ? -4.473 -6.858 -7.355 1.00 97.31 90 LEU A C 1
ATOM 694 O O . LEU A 1 90 ? -4.671 -8.068 -7.485 1.00 97.31 90 LEU A O 1
ATOM 698 N N . LYS A 1 91 ? -5.295 -5.934 -7.848 1.00 97.31 91 LYS A N 1
ATOM 699 C CA . LYS A 1 91 ? -6.449 -6.265 -8.681 1.00 97.31 91 LYS A CA 1
ATOM 700 C C . LYS A 1 91 ? -6.008 -6.765 -10.055 1.00 97.31 91 LYS A C 1
ATOM 702 O O . LYS A 1 91 ? -4.864 -6.591 -10.477 1.00 97.31 91 LYS A O 1
ATOM 707 N N . VAL A 1 92 ? -6.960 -7.343 -10.786 1.00 96.00 92 VAL A N 1
ATOM 708 C CA . VAL A 1 92 ? -6.754 -7.833 -12.160 1.00 96.00 92 VAL A CA 1
ATOM 709 C C . VAL A 1 92 ? -6.321 -6.711 -13.112 1.00 96.00 92 VAL A C 1
ATOM 711 O O . VAL A 1 92 ? -5.507 -6.949 -13.999 1.00 96.00 92 VAL A O 1
ATOM 714 N N . ASP A 1 93 ? -6.801 -5.484 -12.898 1.00 95.56 93 ASP A N 1
ATOM 715 C CA . ASP A 1 93 ? -6.408 -4.296 -13.672 1.00 95.56 93 ASP A CA 1
ATOM 716 C C . ASP A 1 93 ? -5.028 -3.727 -13.277 1.00 95.56 93 ASP A C 1
ATOM 718 O O . ASP A 1 93 ? -4.571 -2.738 -13.846 1.00 95.56 93 ASP A O 1
ATOM 722 N N . GLY A 1 94 ? -4.346 -4.350 -12.311 1.00 94.56 94 GLY A N 1
ATOM 723 C CA . GLY A 1 94 ? -3.046 -3.917 -11.812 1.00 94.56 94 GLY A CA 1
ATOM 724 C C . GLY A 1 94 ? -3.100 -2.770 -10.804 1.00 94.56 94 GLY A C 1
ATOM 725 O O . GLY A 1 94 ? -2.041 -2.278 -10.421 1.00 94.56 94 GLY A O 1
ATOM 726 N N . SER A 1 95 ? -4.284 -2.340 -10.361 1.00 96.12 95 SER A N 1
ATOM 727 C CA . SER A 1 95 ? -4.429 -1.338 -9.302 1.00 96.12 95 SER A CA 1
ATOM 728 C C . SER A 1 95 ? -4.388 -1.959 -7.900 1.00 96.12 95 SER A C 1
ATOM 730 O O . SER A 1 95 ? -4.579 -3.163 -7.715 1.00 96.12 95 SER A O 1
ATOM 732 N N . PHE A 1 96 ? -4.121 -1.126 -6.892 1.00 97.31 96 PHE A N 1
ATOM 733 C CA . PHE A 1 96 ? -4.158 -1.529 -5.486 1.00 97.31 96 PHE A CA 1
ATOM 734 C C . PHE A 1 96 ? -5.585 -1.886 -5.041 1.00 97.31 96 PHE A C 1
ATOM 736 O O . PHE A 1 96 ? -6.540 -1.155 -5.322 1.00 97.31 96 PHE A O 1
ATOM 743 N N . ASP A 1 97 ? -5.734 -2.996 -4.321 1.00 97.75 97 ASP A N 1
ATOM 744 C CA . ASP A 1 97 ? -7.011 -3.444 -3.773 1.00 97.75 97 ASP A CA 1
ATOM 745 C C . ASP A 1 97 ? -7.247 -2.919 -2.354 1.00 97.75 97 ASP A C 1
ATOM 747 O O . ASP A 1 97 ? -6.866 -3.537 -1.361 1.00 97.75 97 ASP A O 1
ATOM 751 N N . ASP A 1 98 ? -7.917 -1.766 -2.265 1.00 96.00 98 ASP A N 1
ATOM 752 C CA . ASP A 1 98 ? -8.301 -1.158 -0.989 1.00 96.00 98 ASP A CA 1
ATOM 753 C C . ASP A 1 98 ? -9.156 -2.082 -0.122 1.00 96.00 98 ASP A C 1
ATOM 755 O O . ASP A 1 98 ? -8.959 -2.150 1.090 1.00 96.00 98 ASP A O 1
ATOM 759 N N . ALA A 1 99 ? -10.119 -2.780 -0.729 1.00 96.62 99 ALA A N 1
ATOM 760 C CA . ALA A 1 99 ? -11.053 -3.615 0.012 1.00 96.62 99 ALA A CA 1
ATOM 761 C C . ALA A 1 99 ? -10.329 -4.835 0.584 1.00 96.62 99 ALA A C 1
ATOM 763 O O . ALA A 1 99 ? -10.520 -5.172 1.755 1.00 96.62 99 ALA A O 1
ATOM 764 N N . ALA A 1 100 ? -9.447 -5.452 -0.209 1.00 97.00 100 ALA A N 1
ATOM 765 C CA . ALA A 1 100 ? -8.581 -6.514 0.282 1.00 97.00 100 ALA A CA 1
ATOM 766 C C . ALA A 1 100 ? -7.646 -5.998 1.383 1.00 97.00 100 ALA A C 1
ATOM 768 O O . ALA A 1 100 ? -7.545 -6.634 2.425 1.00 97.00 100 ALA A O 1
ATOM 769 N N . PHE A 1 101 ? -7.028 -4.824 1.225 1.00 96.38 101 PHE A N 1
ATOM 770 C CA . PHE A 1 101 ? -6.142 -4.275 2.252 1.00 96.38 101 PHE A CA 1
ATOM 771 C C . PHE A 1 101 ? -6.863 -4.049 3.591 1.00 96.38 101 PHE A C 1
ATOM 773 O O . PHE A 1 101 ? -6.385 -4.513 4.626 1.00 96.38 101 PHE A O 1
ATOM 780 N N . GLN A 1 102 ? -8.041 -3.419 3.593 1.00 95.31 102 GLN A N 1
ATOM 781 C CA . GLN A 1 102 ? -8.817 -3.233 4.829 1.00 95.31 102 GLN A CA 1
ATOM 782 C C . GLN A 1 102 ? -9.213 -4.577 5.456 1.00 95.31 102 GLN A C 1
ATOM 784 O O . GLN A 1 102 ? -8.989 -4.812 6.645 1.00 95.31 102 GLN A O 1
ATOM 789 N N . LYS A 1 103 ? -9.738 -5.498 4.644 1.00 96.06 103 LYS A N 1
ATOM 790 C CA . LYS A 1 103 ? -10.334 -6.742 5.137 1.00 96.06 103 LYS A CA 1
ATOM 791 C C . LYS A 1 103 ? -9.308 -7.808 5.513 1.00 96.06 103 LYS A C 1
ATOM 793 O O . LYS A 1 103 ? -9.424 -8.438 6.557 1.00 96.06 103 LYS A O 1
ATOM 798 N N . THR A 1 104 ? -8.323 -8.071 4.658 1.00 93.56 104 THR A N 1
ATOM 799 C CA . THR A 1 104 ? -7.372 -9.180 4.849 1.00 93.56 104 THR A CA 1
ATOM 800 C C . THR A 1 104 ? -6.137 -8.734 5.613 1.00 93.56 104 THR A C 1
ATOM 802 O O . THR A 1 104 ? -5.673 -9.450 6.498 1.00 93.56 104 THR A O 1
ATOM 805 N N . THR A 1 105 ? -5.623 -7.542 5.299 1.00 94.00 105 THR A N 1
ATOM 806 C CA . THR A 1 105 ? -4.365 -7.051 5.868 1.00 94.00 105 THR A CA 1
ATOM 807 C C . THR A 1 105 ? -4.597 -6.362 7.208 1.00 94.00 105 THR A C 1
ATOM 809 O O . THR A 1 105 ? -3.908 -6.668 8.179 1.00 94.00 105 THR A O 1
ATOM 812 N N . LEU A 1 106 ? -5.598 -5.482 7.292 1.00 94.88 106 LEU A N 1
ATOM 813 C CA . LEU A 1 106 ? -5.934 -4.775 8.532 1.00 94.88 106 LEU A CA 1
ATOM 814 C C . LEU A 1 106 ? -6.990 -5.492 9.379 1.00 94.88 106 LEU A C 1
ATOM 816 O O . LEU A 1 106 ? -7.185 -5.116 10.534 1.00 94.88 106 LEU A O 1
ATOM 8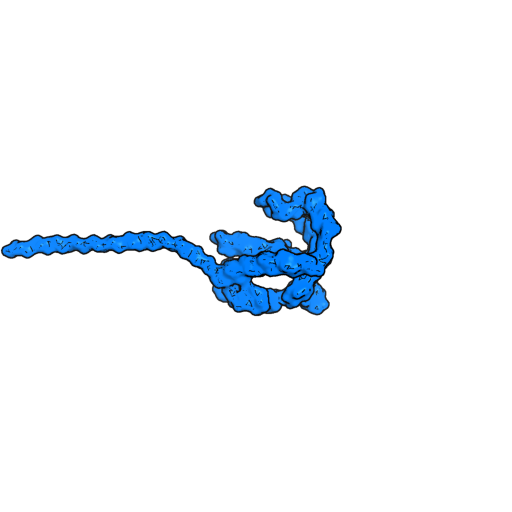20 N N . GLN A 1 107 ? -7.635 -6.536 8.848 1.00 95.62 107 GLN A N 1
ATOM 821 C CA . GLN A 1 107 ? -8.693 -7.285 9.540 1.00 95.62 107 GLN A CA 1
ATOM 822 C C . GLN A 1 107 ? -9.818 -6.369 10.045 1.00 95.62 107 GLN A C 1
ATOM 824 O O . GLN A 1 107 ? -10.320 -6.558 11.151 1.00 95.62 107 GLN A O 1
ATOM 829 N N . ASP A 1 108 ? -10.142 -5.325 9.274 1.00 94.12 108 ASP A N 1
ATOM 830 C CA . ASP A 1 108 ? -11.140 -4.298 9.597 1.00 94.12 108 ASP A CA 1
ATOM 831 C C . ASP A 1 108 ? -10.869 -3.503 10.896 1.00 94.12 108 ASP A C 1
ATOM 833 O O . ASP A 1 108 ? -11.691 -2.691 11.325 1.00 94.12 108 ASP A O 1
ATOM 837 N N . LYS A 1 109 ? -9.679 -3.650 11.503 1.00 94.75 109 LYS A N 1
ATOM 838 C CA . LYS A 1 109 ? -9.303 -3.026 12.791 1.00 94.75 109 LYS A CA 1
ATOM 839 C C . LYS A 1 109 ? -9.138 -1.507 12.740 1.00 94.75 109 LYS A C 1
ATOM 841 O O . LYS A 1 109 ? -8.962 -0.889 13.789 1.00 94.75 109 LYS A O 1
ATOM 846 N N . CYS A 1 110 ? -9.168 -0.930 11.542 1.00 94.75 110 CYS A N 1
ATOM 847 C CA . CYS A 1 110 ? -8.981 0.495 11.285 1.00 94.75 110 CYS A CA 1
ATOM 848 C C . CYS A 1 110 ? -10.255 1.210 10.804 1.00 94.75 110 CYS A C 1
ATOM 850 O O . CYS A 1 110 ? -10.234 2.428 10.646 1.00 94.75 110 CYS A O 1
ATOM 852 N N . ASN A 1 111 ? -11.368 0.499 10.578 1.00 91.69 111 ASN A N 1
ATOM 853 C CA . ASN A 1 111 ? -12.547 1.067 9.904 1.00 91.69 111 ASN A CA 1
ATOM 854 C C . ASN A 1 111 ? -13.218 2.208 10.687 1.00 91.69 111 ASN A C 1
ATOM 856 O O . ASN A 1 111 ? -13.806 3.103 10.084 1.00 91.69 111 ASN A O 1
ATOM 860 N N . SER A 1 112 ? -13.123 2.192 12.018 1.00 90.94 112 SER A N 1
ATOM 861 C CA . SER A 1 112 ? -13.650 3.246 12.893 1.00 90.94 112 SER A CA 1
ATOM 862 C C . SER A 1 112 ? -12.599 4.278 13.316 1.00 90.94 112 SER A C 1
ATOM 864 O O . SER A 1 112 ? -12.915 5.185 14.084 1.00 90.94 112 SE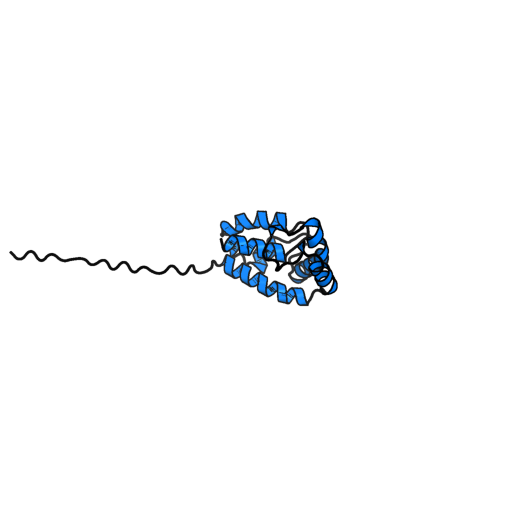R A O 1
ATOM 866 N N . ASP A 1 113 ? -11.346 4.140 12.873 1.00 92.44 113 ASP A N 1
ATOM 867 C CA . ASP A 1 113 ? -10.258 5.024 13.284 1.00 92.44 113 ASP A CA 1
ATOM 868 C C . ASP A 1 113 ? -10.241 6.295 12.413 1.00 92.44 113 ASP A C 1
ATOM 870 O O . ASP A 1 113 ? -9.961 6.282 11.209 1.00 92.44 113 ASP A O 1
ATOM 874 N N . VAL A 1 114 ? -10.569 7.430 13.035 1.00 91.38 114 VAL A N 1
ATOM 875 C CA . VAL A 1 114 ? -10.674 8.726 12.348 1.00 91.38 114 VAL A CA 1
ATOM 876 C C . VAL A 1 114 ? -9.308 9.208 11.847 1.00 91.38 114 VAL A C 1
ATOM 878 O O . VAL A 1 114 ? -9.226 9.743 10.734 1.00 91.38 114 VAL A O 1
ATOM 881 N N . LYS A 1 115 ? -8.228 8.982 12.612 1.00 91.00 115 LYS A N 1
ATOM 882 C CA . LYS A 1 115 ? -6.867 9.347 12.189 1.00 91.00 115 LYS A CA 1
ATOM 883 C C . LYS A 1 115 ? -6.475 8.538 10.960 1.00 91.00 115 LYS A C 1
ATOM 885 O O . LYS A 1 115 ? -6.010 9.107 9.970 1.00 91.00 115 LYS A O 1
ATOM 890 N N . PHE A 1 116 ? -6.747 7.235 10.988 1.00 94.38 116 PHE A N 1
ATOM 891 C CA . PHE A 1 116 ? -6.503 6.349 9.860 1.00 94.38 116 PHE A CA 1
ATOM 892 C C . PHE A 1 116 ? -7.282 6.779 8.619 1.00 94.38 116 PHE A C 1
ATOM 894 O O . PHE A 1 116 ? -6.675 6.960 7.569 1.00 94.38 116 PHE A O 1
ATOM 901 N N . SER A 1 117 ? -8.599 6.994 8.720 1.00 92.88 117 SER A N 1
ATOM 902 C CA . SER A 1 117 ? -9.421 7.365 7.555 1.00 92.88 117 SER A CA 1
ATOM 903 C C . SER A 1 117 ? -8.931 8.657 6.881 1.00 92.88 117 SER A C 1
ATOM 905 O O . SER A 1 117 ? -8.871 8.741 5.651 1.00 92.88 117 SER A O 1
ATOM 907 N N . THR A 1 118 ? -8.483 9.627 7.686 1.00 92.06 118 THR A N 1
ATOM 908 C CA . THR A 1 118 ? -7.900 10.890 7.218 1.00 92.06 118 THR A CA 1
ATOM 909 C C . THR A 1 118 ? -6.551 10.662 6.532 1.00 92.06 118 THR A C 1
ATOM 911 O O . THR A 1 118 ? -6.317 11.154 5.423 1.00 92.06 118 THR A O 1
ATOM 914 N N . ALA A 1 119 ? -5.663 9.887 7.159 1.00 94.38 119 ALA A N 1
ATOM 915 C CA . ALA A 1 119 ? -4.340 9.578 6.624 1.00 94.38 119 ALA A CA 1
ATOM 916 C C . ALA A 1 119 ? -4.407 8.727 5.349 1.00 94.38 119 ALA A C 1
ATOM 918 O O . ALA A 1 119 ? -3.634 8.947 4.417 1.00 94.38 119 ALA A O 1
ATOM 919 N N . TYR A 1 120 ? -5.354 7.792 5.278 1.00 95.25 120 TYR A N 1
ATOM 920 C CA . TYR A 1 120 ? -5.452 6.793 4.222 1.00 95.25 120 TYR A CA 1
ATOM 921 C C . TYR A 1 120 ? -5.532 7.413 2.835 1.00 95.25 120 TYR A C 1
ATOM 923 O O . TYR A 1 120 ? -4.733 7.077 1.959 1.00 95.25 120 TYR A O 1
ATOM 931 N N . LYS A 1 121 ? -6.443 8.373 2.638 1.00 93.69 121 LYS A N 1
ATOM 932 C CA . LYS A 1 121 ? -6.610 9.047 1.343 1.00 93.69 121 LYS A CA 1
ATOM 933 C C . LYS A 1 121 ? -5.342 9.799 0.927 1.00 93.69 121 LYS A C 1
ATOM 935 O O . LYS A 1 121 ? -4.933 9.716 -0.230 1.00 93.69 121 LYS A O 1
ATOM 940 N N . LEU A 1 122 ? -4.709 10.506 1.863 1.00 93.00 122 LEU A N 1
ATOM 941 C CA . LEU A 1 122 ? -3.487 11.278 1.613 1.00 93.00 122 LEU A CA 1
ATOM 942 C C . LEU A 1 122 ? -2.308 10.364 1.252 1.00 93.00 122 LEU A C 1
ATOM 944 O O . LEU A 1 122 ? -1.639 10.564 0.234 1.00 93.00 122 LEU A O 1
ATOM 948 N N . CYS A 1 123 ? -2.084 9.327 2.057 1.00 94.12 123 CYS A N 1
ATOM 949 C CA . CYS A 1 123 ? -1.011 8.365 1.844 1.00 94.12 123 CYS A CA 1
ATOM 950 C C . CYS A 1 123 ? -1.212 7.591 0.545 1.00 94.12 123 CYS A C 1
ATOM 952 O O . CYS A 1 123 ? -0.280 7.475 -0.246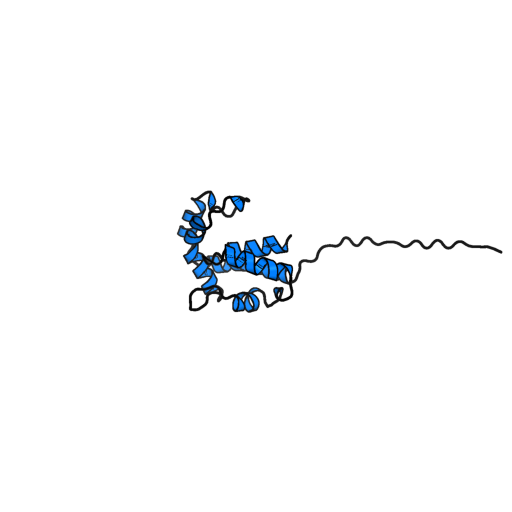 1.00 94.12 123 CYS A O 1
ATOM 954 N N . LYS A 1 124 ? -2.433 7.132 0.261 1.00 94.88 124 LYS A N 1
ATOM 955 C CA . LYS A 1 124 ? -2.747 6.432 -0.986 1.00 94.88 124 LYS A CA 1
ATOM 956 C C . LYS A 1 124 ? -2.439 7.300 -2.203 1.00 94.88 124 LYS A C 1
ATOM 958 O O . LYS A 1 124 ? -1.692 6.872 -3.077 1.00 94.88 124 LYS A O 1
ATOM 963 N N . ASN A 1 125 ? -2.961 8.525 -2.249 1.00 91.62 125 ASN A N 1
ATOM 964 C CA . ASN A 1 125 ? -2.787 9.406 -3.407 1.00 91.62 125 ASN A CA 1
ATOM 965 C C . ASN A 1 125 ? -1.312 9.726 -3.699 1.00 91.62 125 ASN A C 1
ATOM 967 O O . ASN A 1 125 ? -0.937 9.875 -4.858 1.00 91.62 125 ASN A O 1
ATOM 971 N N . SER A 1 126 ? -0.479 9.814 -2.660 1.00 89.88 126 SER A N 1
ATOM 972 C CA . SER A 1 126 ? 0.944 10.158 -2.784 1.00 89.88 126 SER A CA 1
ATOM 973 C C . SER A 1 126 ? 1.868 8.981 -3.114 1.00 89.88 126 SER A C 1
ATOM 975 O O . SER A 1 126 ? 3.011 9.211 -3.505 1.00 89.88 126 SER A O 1
ATOM 977 N N . THR A 1 127 ? 1.407 7.737 -2.962 1.00 92.12 127 THR A N 1
ATOM 978 C CA . THR A 1 127 ? 2.273 6.542 -3.046 1.00 92.12 127 THR A CA 1
ATOM 979 C C . THR A 1 127 ? 1.773 5.499 -4.042 1.00 92.12 127 THR A C 1
ATOM 981 O O . THR A 1 127 ? 2.567 4.844 -4.715 1.00 92.12 127 THR A O 1
ATOM 984 N N . MET A 1 128 ? 0.455 5.367 -4.209 1.00 92.75 128 MET A N 1
ATOM 985 C CA . MET A 1 128 ? -0.137 4.304 -5.024 1.00 92.75 128 MET A CA 1
ATOM 986 C C . MET A 1 128 ? -0.185 4.615 -6.519 1.00 92.75 128 MET A C 1
ATOM 988 O O . MET A 1 128 ? -0.461 3.708 -7.299 1.00 92.75 128 MET A O 1
ATOM 992 N N . LYS A 1 129 ? 0.175 5.837 -6.944 1.00 89.69 129 LYS A N 1
ATOM 993 C CA . LYS A 1 129 ? 0.417 6.158 -8.366 1.00 89.69 129 LYS A CA 1
ATOM 994 C C . LYS A 1 129 ? 1.439 5.198 -8.992 1.00 89.69 129 LYS A C 1
ATOM 996 O O . LYS A 1 129 ? 1.265 4.777 -10.128 1.00 89.69 129 LYS A O 1
ATOM 1001 N N . TYR A 1 130 ? 2.462 4.828 -8.224 1.00 90.12 130 TYR A N 1
ATOM 1002 C CA . TYR A 1 130 ? 3.500 3.871 -8.607 1.00 90.12 130 TYR A CA 1
ATOM 1003 C C . TYR A 1 130 ? 3.462 2.609 -7.738 1.00 90.12 130 TYR A C 1
ATOM 1005 O O . TYR A 1 130 ? 4.471 1.929 -7.576 1.00 90.12 130 TYR A O 1
ATOM 1013 N N . LEU A 1 131 ? 2.303 2.308 -7.142 1.00 94.25 131 LEU A N 1
ATOM 1014 C CA . LEU A 1 131 ? 2.112 1.134 -6.290 1.00 94.25 131 LEU A CA 1
ATOM 1015 C C . LEU A 1 131 ? 3.156 0.997 -5.167 1.00 94.25 131 LEU A C 1
ATOM 1017 O O . LEU A 1 131 ? 3.437 -0.120 -4.738 1.00 94.25 131 LEU A O 1
ATOM 1021 N N . ASN A 1 132 ? 3.742 2.098 -4.678 1.00 92.88 132 ASN A N 1
ATOM 1022 C CA . ASN A 1 132 ? 4.822 2.031 -3.700 1.00 92.88 132 ASN A CA 1
ATOM 1023 C C . ASN A 1 132 ? 4.273 1.664 -2.310 1.00 92.88 132 ASN A C 1
ATOM 1025 O O . ASN A 1 132 ? 3.972 2.517 -1.470 1.00 92.88 132 ASN A O 1
ATOM 1029 N N . TYR A 1 133 ? 4.128 0.358 -2.086 1.00 92.81 133 TYR A N 1
ATOM 1030 C CA . TYR A 1 133 ? 3.429 -0.193 -0.934 1.00 92.81 133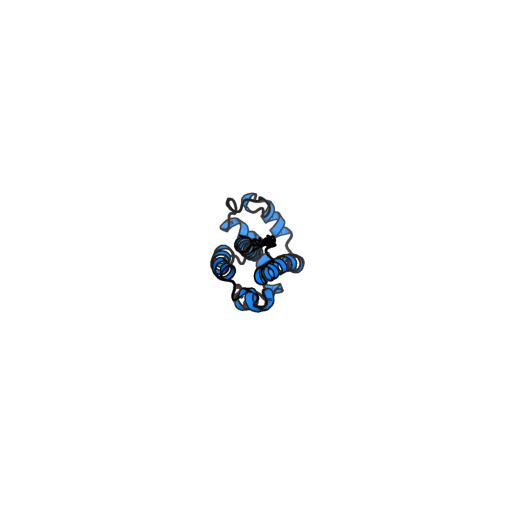 TYR A CA 1
ATOM 1031 C C . TYR A 1 133 ? 4.181 0.028 0.383 1.00 92.81 133 TYR A C 1
ATOM 1033 O O . TYR A 1 133 ? 3.557 0.333 1.399 1.00 92.81 133 TYR A O 1
ATOM 1041 N N . TYR A 1 134 ? 5.515 -0.010 0.365 1.00 89.12 134 TYR A N 1
ATOM 1042 C CA . TYR A 1 134 ? 6.309 0.349 1.542 1.00 89.12 134 TYR A CA 1
ATOM 1043 C C . TYR A 1 134 ? 6.097 1.816 1.939 1.00 89.12 134 TYR A C 1
ATOM 1045 O O . TYR A 1 134 ? 5.838 2.100 3.110 1.00 89.12 134 TYR A O 1
ATOM 1053 N N . ARG A 1 135 ? 6.139 2.764 0.983 1.00 89.56 135 ARG A N 1
ATOM 1054 C CA . ARG A 1 135 ? 5.914 4.190 1.300 1.00 89.56 135 ARG A CA 1
ATOM 1055 C C . ARG A 1 135 ? 4.504 4.421 1.814 1.00 89.56 135 ARG A C 1
ATOM 1057 O O . ARG A 1 135 ? 4.307 5.251 2.696 1.00 89.56 135 ARG A O 1
ATOM 1064 N N . PHE A 1 136 ? 3.532 3.686 1.286 1.00 93.50 136 PHE A N 1
ATOM 1065 C CA . PHE A 1 136 ? 2.156 3.756 1.750 1.00 93.50 136 PHE A CA 1
ATOM 1066 C C . PHE A 1 136 ? 2.010 3.341 3.215 1.00 93.50 136 PHE A C 1
ATOM 1068 O O . PHE A 1 136 ? 1.487 4.120 4.012 1.00 93.50 136 PHE A O 1
ATOM 1075 N N . VAL A 1 137 ? 2.508 2.156 3.583 1.00 92.00 137 VAL A N 1
ATOM 1076 C CA . VAL A 1 137 ? 2.443 1.652 4.966 1.00 92.00 137 VAL A CA 1
ATOM 1077 C C . VAL A 1 137 ? 3.206 2.572 5.915 1.00 92.00 137 VAL A C 1
ATOM 1079 O O . VAL A 1 137 ? 2.716 2.888 6.999 1.00 92.00 137 VAL A O 1
ATOM 1082 N N . TRP A 1 138 ? 4.362 3.080 5.492 1.00 88.06 138 TRP A N 1
ATOM 1083 C CA . TRP A 1 138 ? 5.146 3.994 6.313 1.00 88.06 138 TRP A CA 1
ATOM 1084 C C . TRP A 1 138 ? 4.471 5.358 6.500 1.00 88.06 138 TRP A C 1
ATOM 1086 O O . TRP A 1 138 ? 4.430 5.875 7.615 1.00 88.06 138 TRP A O 1
ATOM 1096 N N . CYS A 1 139 ? 3.859 5.905 5.444 1.00 90.62 139 CYS A N 1
ATOM 1097 C CA . CYS A 1 139 ? 3.048 7.116 5.534 1.00 90.62 139 CYS A CA 1
ATOM 1098 C C . CYS A 1 139 ? 1.891 6.942 6.528 1.00 90.62 139 CYS A C 1
ATOM 1100 O O . CYS A 1 139 ? 1.659 7.827 7.348 1.00 90.62 139 CYS A O 1
ATOM 1102 N N . LEU A 1 140 ? 1.197 5.797 6.501 1.00 92.94 140 LEU A N 1
ATOM 1103 C CA . LEU A 1 140 ? 0.122 5.499 7.450 1.00 92.94 140 LEU A CA 1
ATOM 1104 C C . LEU A 1 140 ? 0.639 5.440 8.892 1.00 92.94 140 LEU A C 1
ATOM 1106 O O . LEU A 1 140 ? 0.092 6.126 9.755 1.00 92.94 140 LEU A O 1
ATOM 1110 N N . ASN A 1 141 ? 1.715 4.687 9.143 1.00 88.06 141 ASN A N 1
ATOM 1111 C CA . ASN A 1 141 ? 2.329 4.581 10.471 1.00 88.06 141 ASN A CA 1
ATOM 1112 C C . ASN A 1 141 ? 2.743 5.954 11.014 1.00 88.06 141 ASN A C 1
ATOM 1114 O O . ASN A 1 141 ? 2.385 6.309 12.136 1.00 88.06 141 ASN A O 1
ATOM 1118 N N . GLY A 1 142 ? 3.415 6.766 10.193 1.00 86.62 142 GLY A N 1
ATOM 1119 C CA . GLY A 1 142 ? 3.844 8.108 10.585 1.00 86.62 142 GLY A CA 1
ATOM 1120 C C . GLY A 1 142 ? 2.691 9.074 10.876 1.00 86.62 142 GLY A C 1
ATOM 1121 O O . GLY A 1 142 ? 2.891 10.047 11.591 1.00 86.62 142 GLY A O 1
ATOM 1122 N N . LYS A 1 143 ? 1.483 8.836 10.347 1.00 87.38 143 LYS A N 1
ATOM 1123 C CA . LYS A 1 143 ? 0.295 9.667 10.615 1.00 87.38 143 LYS A CA 1
ATOM 1124 C C . LYS A 1 143 ? -0.546 9.195 11.798 1.00 87.38 143 LYS A C 1
ATOM 1126 O O . LYS A 1 143 ? -1.370 9.969 12.270 1.00 87.38 143 LYS A O 1
ATOM 1131 N N . LEU A 1 144 ? -0.362 7.958 12.250 1.00 83.44 144 LEU A N 1
ATOM 1132 C CA . LEU A 1 144 ? -1.063 7.416 13.416 1.00 83.44 144 LEU A CA 1
ATOM 1133 C C . LEU A 1 144 ? -0.291 7.645 14.715 1.00 83.44 144 LEU A C 1
ATOM 1135 O O . LEU A 1 144 ? -0.902 7.949 15.731 1.00 83.44 144 LEU A O 1
ATOM 1139 N N . GLN A 1 145 ? 1.043 7.588 14.648 1.00 73.12 145 GLN A N 1
ATOM 1140 C CA . GLN A 1 145 ? 1.937 7.831 15.786 1.00 73.12 145 GLN A CA 1
ATOM 1141 C C . GLN A 1 145 ? 2.035 9.314 16.209 1.00 73.12 145 GLN A C 1
ATOM 1143 O O . GLN A 1 145 ? 2.668 9.612 17.221 1.00 73.12 145 GLN A O 1
ATOM 1148 N N . LEU A 1 146 ? 1.430 10.231 15.442 1.00 54.06 146 LEU A N 1
ATOM 1149 C CA . LEU A 1 146 ? 1.308 11.668 15.733 1.00 54.06 146 LEU A CA 1
ATOM 1150 C C . LEU A 1 146 ? -0.095 11.986 16.268 1.00 54.06 146 LEU A C 1
ATOM 1152 O O . LEU A 1 146 ? -0.212 12.808 17.198 1.00 54.06 146 LEU A O 1
#

Sequence (146 aa):
MNRGFLLLVVAAASVSAQTVPSSCELALTSVDRSLEKIGRTCNYRMAWDSYNAIENCRWYSGTMSMYNVEVCDPIVFDYMKCILKASGLLKVDGSFDDAAFQKTTLQDKCNSDVKFSTAYKLCKNSTMKYLNYYRFVWCLNGKLQL

Radius of gyration: 22.39 Å; chains: 1; bounding box: 42×34×86 Å

Organism: Hyalella azteca (NCBI:txid294128)

pLDDT: mean 82.16, std 15.27, range [41.53, 97.75]